Protein AF-A0A9E4LE82-F1 (afdb_monomer_lite)

Radius of gyration: 17.07 Å; chains: 1; bounding box: 48×41×33 Å

Structure (mmCIF, N/CA/C/O backbone):
data_AF-A0A9E4LE82-F1
#
_entry.id   AF-A0A9E4LE82-F1
#
loop_
_atom_site.group_PDB
_atom_site.id
_atom_site.type_symbol
_atom_site.label_atom_id
_atom_site.label_alt_id
_atom_site.label_comp_id
_atom_site.label_asym_id
_atom_site.label_entity_id
_atom_site.label_seq_id
_atom_site.pdbx_PDB_ins_code
_atom_site.Cartn_x
_atom_site.Cartn_y
_atom_site.Cartn_z
_atom_site.occupancy
_atom_site.B_iso_or_equiv
_atom_site.auth_seq_id
_atom_site.auth_comp_id
_atom_site.auth_asym_id
_atom_site.auth_atom_id
_atom_site.pdbx_PDB_model_num
ATOM 1 N N . MET A 1 1 ? -29.976 8.591 7.975 1.00 36.97 1 MET A N 1
ATOM 2 C CA . MET A 1 1 ? -28.559 8.488 8.385 1.00 36.97 1 MET A CA 1
ATOM 3 C C . MET A 1 1 ? -27.742 8.220 7.126 1.00 36.97 1 MET A C 1
ATOM 5 O O . MET A 1 1 ? -28.009 7.197 6.503 1.00 36.97 1 MET A O 1
ATOM 9 N N . PRO A 1 2 ? -26.855 9.126 6.679 1.00 35.91 2 PRO A N 1
ATOM 10 C CA . PRO A 1 2 ? -25.939 8.836 5.580 1.00 35.91 2 PRO A CA 1
ATOM 11 C C . PRO A 1 2 ? -24.792 7.939 6.080 1.00 35.91 2 PRO A C 1
ATOM 13 O O . PRO A 1 2 ? -24.395 8.034 7.240 1.00 35.91 2 PRO A O 1
ATOM 16 N N . LYS A 1 3 ? -24.314 7.019 5.234 1.00 44.75 3 LYS A N 1
ATOM 17 C CA . LYS A 1 3 ? -23.172 6.131 5.523 1.00 44.75 3 LYS A CA 1
ATOM 18 C C . LYS A 1 3 ? -21.841 6.898 5.380 1.00 44.75 3 LYS A C 1
ATOM 20 O O . LYS A 1 3 ? -21.819 7.879 4.638 1.00 44.75 3 LYS A O 1
ATOM 25 N N . PRO A 1 4 ? -20.751 6.469 6.044 1.00 45.22 4 PRO A N 1
ATOM 26 C CA . PRO A 1 4 ? -19.483 7.199 6.040 1.00 45.22 4 PRO A CA 1
ATOM 27 C C . PRO A 1 4 ? -18.848 7.233 4.641 1.00 45.22 4 PRO A C 1
ATOM 29 O O . PRO A 1 4 ? -18.800 6.205 3.970 1.00 45.22 4 PRO A O 1
ATOM 32 N N . GLY A 1 5 ? -18.363 8.414 4.242 1.00 46.94 5 GLY A N 1
ATOM 33 C CA . GLY A 1 5 ? -17.290 8.628 3.262 1.00 46.94 5 GLY A CA 1
ATOM 34 C C . GLY A 1 5 ? -17.470 7.995 1.883 1.00 46.94 5 GLY A C 1
ATOM 35 O O . GLY A 1 5 ? -16.810 7.013 1.557 1.00 46.94 5 GLY A O 1
ATOM 36 N N . SER A 1 6 ? -18.306 8.580 1.024 1.00 45.22 6 SER A N 1
ATOM 37 C CA . SER A 1 6 ? -18.280 8.228 -0.402 1.00 45.22 6 SER A CA 1
ATOM 38 C C . SER A 1 6 ? -17.079 8.896 -1.074 1.00 45.22 6 SER A C 1
ATOM 40 O O . SER A 1 6 ? -17.147 10.060 -1.463 1.00 45.22 6 SER A O 1
ATOM 42 N N . ILE A 1 7 ? -15.979 8.154 -1.219 1.00 51.41 7 ILE A N 1
ATOM 43 C CA . ILE A 1 7 ? -14.884 8.518 -2.126 1.00 51.41 7 ILE A CA 1
ATOM 44 C C . ILE A 1 7 ? -15.501 8.652 -3.526 1.00 51.41 7 ILE A C 1
ATOM 46 O O . ILE A 1 7 ? -16.136 7.717 -4.017 1.00 51.41 7 ILE A O 1
ATOM 50 N N . LYS A 1 8 ? -15.391 9.834 -4.145 1.00 47.22 8 LYS A N 1
ATOM 51 C CA . LYS A 1 8 ? -15.994 10.118 -5.457 1.00 47.22 8 LYS A CA 1
ATOM 52 C C . LYS A 1 8 ? -15.518 9.068 -6.471 1.00 47.22 8 LYS A C 1
ATOM 54 O O . LYS A 1 8 ? -14.323 8.971 -6.738 1.00 47.22 8 LYS A O 1
ATOM 59 N N . LYS A 1 9 ? -16.457 8.284 -7.020 1.00 43.72 9 LYS A N 1
ATOM 60 C CA . LYS A 1 9 ? -16.204 7.271 -8.057 1.00 43.72 9 LYS A CA 1
ATOM 61 C C . LYS A 1 9 ? -15.524 7.968 -9.246 1.00 43.72 9 LYS A C 1
ATOM 63 O O . LYS A 1 9 ? -16.136 8.836 -9.867 1.00 43.72 9 LYS A O 1
ATOM 68 N N . GLN A 1 10 ? -14.259 7.641 -9.518 1.00 51.50 10 GLN A N 1
ATOM 69 C CA . GLN A 1 10 ? -13.580 8.075 -10.743 1.00 51.50 10 GLN A CA 1
ATOM 70 C C . GLN A 1 10 ? -14.313 7.496 -11.974 1.00 51.50 10 GLN A C 1
ATOM 72 O O . GLN A 1 10 ? -14.986 6.468 -11.840 1.00 51.50 10 GLN A O 1
ATOM 77 N N . PRO A 1 11 ? -14.269 8.175 -13.139 1.00 43.19 11 PRO A N 1
ATOM 78 C CA . PRO A 1 11 ? -15.009 7.764 -14.335 1.00 43.19 11 PRO A CA 1
ATOM 79 C C . PRO A 1 11 ? -14.674 6.328 -14.757 1.00 43.19 11 PRO A C 1
ATOM 81 O O . PRO A 1 11 ? -13.578 5.844 -14.497 1.00 43.19 11 PRO A O 1
ATOM 84 N N . GLU A 1 12 ? -15.636 5.657 -15.403 1.00 53.88 12 GLU A N 1
ATOM 85 C CA . GLU A 1 12 ? -15.602 4.239 -15.806 1.00 53.88 12 GLU A CA 1
ATOM 86 C C . GLU A 1 12 ? -14.621 3.941 -16.959 1.00 53.88 12 GLU A C 1
ATOM 88 O O . GLU A 1 12 ? -14.953 3.263 -17.928 1.00 53.88 12 GLU A O 1
ATOM 93 N N . GLU A 1 13 ? -13.392 4.433 -16.868 1.00 52.69 13 GLU A N 1
ATOM 94 C CA . GLU A 1 13 ? -12.257 3.777 -17.502 1.00 52.69 13 GLU A CA 1
ATOM 95 C C . GLU A 1 13 ? -11.839 2.687 -16.517 1.00 52.69 13 GLU A C 1
ATOM 97 O O . GLU A 1 13 ? -11.508 2.984 -15.372 1.00 52.69 13 GLU A O 1
ATOM 102 N N . GLY A 1 14 ? -11.977 1.413 -16.898 1.00 51.28 14 GLY A N 1
ATOM 103 C CA . GLY A 1 14 ? -11.662 0.297 -16.005 1.00 51.28 14 GLY A CA 1
ATOM 104 C C . GLY A 1 14 ? -10.320 0.512 -15.305 1.00 51.28 14 GLY A C 1
ATOM 105 O O . GLY A 1 14 ? -9.389 1.017 -15.929 1.00 51.28 14 GLY A O 1
ATOM 106 N N . THR A 1 15 ? -10.240 0.151 -14.021 1.00 57.66 15 THR A N 1
ATOM 107 C CA . THR A 1 15 ? -9.048 0.257 -13.165 1.00 57.66 15 THR A CA 1
ATOM 108 C C . THR A 1 15 ? -7.926 -0.645 -13.696 1.00 57.66 15 THR A C 1
ATOM 110 O O . THR A 1 15 ? -7.625 -1.699 -13.143 1.00 57.66 15 THR A O 1
ATOM 113 N N . LEU A 1 16 ? -7.364 -0.284 -14.845 1.00 62.84 16 LEU A N 1
ATOM 114 C CA . LEU A 1 16 ? -6.324 -1.014 -15.545 1.00 62.84 16 LEU A CA 1
ATOM 115 C C . LEU A 1 16 ? -4.988 -0.439 -15.102 1.00 62.84 16 LEU A C 1
ATOM 117 O O . LEU A 1 16 ? -4.597 0.646 -15.524 1.00 62.84 16 LEU A O 1
ATOM 121 N N . VAL A 1 17 ? -4.286 -1.196 -14.267 1.00 75.31 17 VAL A N 1
ATOM 122 C CA . VAL A 1 17 ? -2.852 -1.002 -14.051 1.00 75.31 17 VAL A CA 1
ATOM 123 C C . VAL A 1 17 ? -2.161 -1.432 -15.343 1.00 75.31 17 VAL A C 1
ATOM 125 O O . VAL A 1 17 ? -2.355 -2.565 -15.799 1.00 75.31 17 VAL A O 1
ATOM 128 N N . ARG A 1 18 ? -1.412 -0.535 -15.992 1.00 79.94 18 ARG A N 1
ATOM 129 C CA . ARG A 1 18 ? -0.666 -0.912 -17.205 1.00 79.94 18 ARG A CA 1
ATOM 130 C C . ARG A 1 18 ? 0.460 -1.882 -16.845 1.00 79.94 18 ARG A C 1
ATOM 132 O O . ARG A 1 18 ? 0.943 -1.888 -15.722 1.00 79.94 18 ARG A O 1
ATOM 139 N N . ALA A 1 19 ? 0.939 -2.649 -17.826 1.00 77.38 19 ALA A N 1
ATOM 140 C CA . ALA A 1 19 ? 1.979 -3.668 -17.627 1.00 77.38 19 ALA A CA 1
ATOM 141 C C . ALA A 1 19 ? 3.277 -3.155 -16.960 1.00 77.38 19 ALA A C 1
ATOM 143 O O . ALA A 1 19 ? 3.993 -3.937 -16.351 1.00 77.38 19 ALA A O 1
ATOM 144 N N . ASN A 1 20 ? 3.557 -1.850 -17.046 1.00 84.12 20 ASN A N 1
ATOM 145 C CA . ASN A 1 20 ? 4.756 -1.218 -16.486 1.00 84.12 20 ASN A CA 1
ATOM 146 C C . ASN A 1 20 ? 4.449 -0.294 -15.289 1.00 84.12 20 ASN A C 1
ATOM 148 O O . ASN A 1 20 ? 5.247 0.584 -14.966 1.00 84.12 20 ASN A O 1
ATOM 152 N N . GLU A 1 21 ? 3.280 -0.436 -14.666 1.00 89.00 21 GLU A N 1
ATOM 153 C CA . GLU A 1 21 ? 2.855 0.358 -13.511 1.00 89.00 21 GLU A CA 1
ATOM 154 C C . GLU A 1 21 ? 2.769 -0.523 -12.258 1.00 89.00 21 GLU A C 1
ATOM 156 O O . GLU A 1 21 ? 2.449 -1.708 -12.325 1.00 89.00 21 GLU A O 1
ATOM 161 N N . ALA A 1 22 ? 3.054 0.073 -11.099 1.00 91.31 22 ALA A N 1
ATOM 162 C CA . ALA A 1 22 ? 2.867 -0.564 -9.801 1.00 91.31 22 ALA A CA 1
ATOM 163 C C . ALA A 1 22 ? 1.579 -0.053 -9.147 1.00 91.31 22 ALA A C 1
ATOM 165 O O . ALA A 1 22 ? 1.244 1.128 -9.271 1.00 91.31 22 ALA A O 1
ATOM 166 N N . ALA A 1 23 ? 0.880 -0.920 -8.417 1.00 92.94 23 ALA A N 1
ATOM 167 C CA . ALA A 1 23 ? -0.361 -0.561 -7.739 1.00 92.94 23 ALA A CA 1
ATOM 168 C C . ALA A 1 23 ? -0.542 -1.329 -6.432 1.00 92.94 23 ALA A C 1
ATOM 170 O O . ALA A 1 23 ? -0.386 -2.548 -6.389 1.00 92.94 23 ALA A O 1
ATOM 171 N N . LEU A 1 24 ? -0.941 -0.615 -5.381 1.00 93.62 24 LEU A N 1
ATOM 172 C CA . LEU A 1 24 ? -1.459 -1.221 -4.161 1.00 93.62 24 LEU A CA 1
ATOM 173 C C . LEU A 1 24 ? -2.982 -1.304 -4.278 1.00 93.62 24 LEU A C 1
ATOM 175 O O . LEU A 1 24 ? -3.652 -0.288 -4.466 1.00 93.62 24 LEU A O 1
ATOM 179 N N . VAL A 1 25 ? -3.516 -2.517 -4.203 1.00 91.94 25 VAL A N 1
ATOM 180 C CA . VAL A 1 25 ? -4.925 -2.825 -4.455 1.00 91.94 25 VAL A CA 1
ATOM 181 C C . VAL A 1 25 ? -5.524 -3.455 -3.208 1.00 91.94 25 VAL A C 1
ATOM 183 O O . VAL A 1 25 ? -4.912 -4.331 -2.606 1.00 91.94 25 VAL A O 1
ATOM 186 N N . VAL A 1 26 ? -6.736 -3.042 -2.849 1.00 90.75 26 VAL A N 1
ATOM 187 C CA . VAL A 1 26 ? -7.544 -3.694 -1.814 1.00 90.75 26 VAL A CA 1
ATOM 188 C C . VAL A 1 26 ? -8.621 -4.553 -2.479 1.00 90.75 26 VAL A C 1
ATOM 190 O O . VAL A 1 26 ? -9.312 -4.091 -3.391 1.00 90.75 26 VAL A O 1
ATOM 193 N N . GLY A 1 27 ? -8.712 -5.824 -2.091 1.00 87.62 27 GLY A N 1
ATOM 194 C CA . GLY A 1 27 ? -9.758 -6.743 -2.539 1.00 87.62 27 GLY A CA 1
ATOM 195 C C . GLY A 1 27 ? -11.107 -6.478 -1.867 1.00 87.62 27 GLY A C 1
ATOM 196 O O . GLY A 1 27 ? -11.206 -5.724 -0.902 1.00 87.62 27 GLY A O 1
ATOM 197 N N . GLU A 1 28 ? -12.170 -7.114 -2.369 1.00 88.50 28 GLU A N 1
ATOM 198 C CA . GLU A 1 28 ? -13.502 -7.053 -1.736 1.00 88.50 28 GLU A CA 1
ATOM 199 C C . GLU A 1 28 ? -13.528 -7.708 -0.344 1.00 88.50 28 GLU A C 1
ATOM 201 O O . GLU A 1 28 ? -14.373 -7.382 0.486 1.00 88.50 28 GLU A O 1
ATOM 206 N N . ASP A 1 29 ? -12.583 -8.609 -0.090 1.00 89.06 29 ASP A N 1
ATOM 207 C CA . ASP A 1 29 ? -12.286 -9.230 1.203 1.00 89.06 29 ASP A CA 1
ATOM 208 C C . ASP A 1 29 ? -11.535 -8.300 2.171 1.00 89.06 29 ASP A C 1
ATOM 210 O O . ASP A 1 29 ? -11.393 -8.627 3.348 1.00 89.06 29 ASP A O 1
ATOM 214 N N . GLY A 1 30 ? -11.087 -7.135 1.699 1.00 84.25 30 GLY A N 1
ATOM 215 C CA . GLY A 1 30 ? -10.268 -6.200 2.462 1.00 84.25 30 GLY A CA 1
ATOM 216 C C . GLY A 1 30 ? -8.775 -6.531 2.449 1.00 84.25 30 GLY A C 1
ATOM 217 O O . GLY A 1 30 ? -8.007 -5.814 3.089 1.00 84.25 30 GLY A O 1
ATOM 218 N N . GLU A 1 31 ? -8.337 -7.562 1.720 1.00 89.81 31 GLU A N 1
ATOM 219 C CA . GLU A 1 31 ? -6.919 -7.909 1.643 1.00 89.81 31 GLU A CA 1
ATOM 220 C C . GLU A 1 31 ? -6.159 -6.944 0.732 1.00 89.81 31 GLU A C 1
ATOM 222 O O . GLU A 1 31 ? -6.565 -6.651 -0.400 1.00 89.81 31 GLU A O 1
ATOM 227 N N . LEU A 1 32 ? -5.011 -6.469 1.216 1.00 92.88 32 LEU A N 1
ATOM 228 C CA . LEU A 1 32 ? -4.095 -5.654 0.432 1.00 92.88 32 LEU A CA 1
ATOM 229 C C . LEU A 1 32 ? -3.168 -6.539 -0.397 1.00 92.88 32 LEU A C 1
ATOM 231 O O . LEU A 1 32 ? -2.562 -7.488 0.094 1.00 92.88 32 LEU A O 1
ATOM 235 N N . ARG A 1 33 ? -3.016 -6.185 -1.669 1.00 92.81 33 ARG A N 1
ATOM 236 C CA . ARG A 1 33 ? -2.104 -6.832 -2.612 1.00 92.81 33 ARG A CA 1
ATOM 237 C C . ARG A 1 33 ? -1.313 -5.772 -3.350 1.00 92.81 33 ARG A C 1
ATOM 239 O O . ARG A 1 33 ? -1.869 -4.766 -3.787 1.00 92.81 33 ARG A O 1
ATOM 2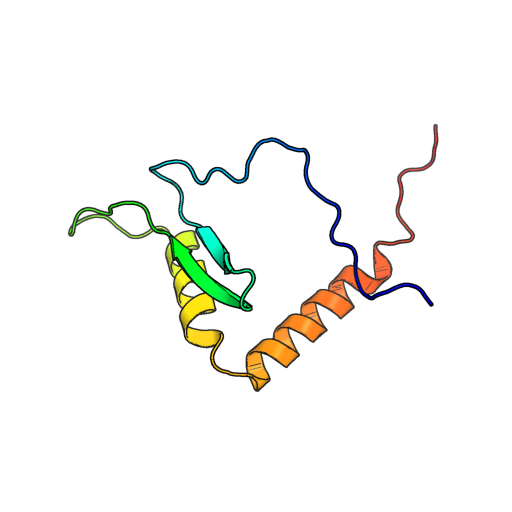46 N N . LEU A 1 34 ? -0.020 -6.014 -3.517 1.00 93.00 34 LEU A N 1
ATOM 247 C CA . LEU A 1 34 ? 0.845 -5.173 -4.329 1.00 93.00 34 LEU A CA 1
ATOM 248 C C . LEU A 1 34 ? 1.077 -5.840 -5.683 1.00 93.00 34 LEU A C 1
ATOM 250 O O . LEU A 1 34 ? 1.556 -6.969 -5.755 1.00 93.00 34 LEU A O 1
ATOM 254 N N . ILE A 1 35 ? 0.747 -5.117 -6.746 1.00 91.81 35 ILE A N 1
ATOM 255 C CA . ILE A 1 35 ? 1.097 -5.456 -8.122 1.00 91.81 35 ILE A CA 1
ATOM 256 C C . ILE A 1 35 ? 2.348 -4.654 -8.469 1.00 91.81 35 ILE A C 1
ATOM 258 O O . ILE A 1 35 ? 2.365 -3.431 -8.306 1.00 91.81 35 ILE A O 1
ATOM 262 N N . LEU A 1 36 ? 3.385 -5.341 -8.940 1.00 89.56 36 LEU A N 1
ATOM 263 C CA . LEU A 1 36 ? 4.613 -4.737 -9.444 1.00 89.56 36 LEU A CA 1
ATOM 264 C C . LEU A 1 36 ? 4.806 -5.149 -10.903 1.00 89.56 36 LEU A C 1
ATOM 266 O O . LEU A 1 36 ? 4.411 -6.259 -11.266 1.00 89.56 36 LEU A O 1
ATOM 270 N N . PRO A 1 37 ? 5.408 -4.285 -11.731 1.00 86.69 37 PRO A N 1
ATOM 271 C CA . PRO A 1 37 ? 5.906 -4.712 -13.025 1.00 86.69 37 PRO A CA 1
ATOM 272 C C . PRO A 1 37 ? 7.080 -5.682 -12.837 1.00 86.69 37 PRO A C 1
ATOM 274 O O . PRO A 1 37 ? 7.723 -5.703 -11.783 1.00 86.69 37 PRO A O 1
ATOM 277 N N . ASP A 1 38 ? 7.376 -6.457 -13.876 1.00 85.06 38 ASP A N 1
ATOM 278 C CA . ASP A 1 38 ? 8.533 -7.350 -13.891 1.00 85.06 38 ASP A CA 1
ATOM 279 C C . ASP A 1 38 ? 9.821 -6.516 -13.955 1.00 85.06 38 ASP A C 1
ATOM 281 O O . ASP A 1 38 ? 10.274 -6.093 -15.021 1.00 85.06 38 ASP A O 1
ATOM 285 N N . TYR A 1 39 ? 10.397 -6.235 -12.788 1.00 83.00 39 TYR A N 1
ATOM 286 C CA . TYR A 1 39 ? 11.729 -5.658 -12.693 1.00 83.00 39 TYR A CA 1
ATOM 287 C C . TYR A 1 39 ? 12.761 -6.761 -12.950 1.00 83.00 39 TYR A C 1
ATOM 289 O O . TYR A 1 39 ? 12.770 -7.772 -12.255 1.00 83.00 39 TYR A O 1
ATOM 297 N N . GLU A 1 40 ? 13.633 -6.575 -13.942 1.00 83.56 40 GLU A N 1
ATOM 298 C CA . GLU A 1 40 ? 14.855 -7.380 -14.064 1.00 83.56 40 GLU A CA 1
ATOM 299 C C . GLU A 1 40 ? 15.731 -7.220 -12.806 1.00 83.56 40 GLU A C 1
ATOM 301 O O . GLU A 1 40 ? 15.703 -6.166 -12.169 1.00 83.56 40 GLU A O 1
ATOM 306 N N . ASP A 1 41 ? 16.521 -8.243 -12.462 1.00 77.62 41 ASP A N 1
ATOM 307 C CA . ASP A 1 41 ? 17.280 -8.315 -11.198 1.00 77.62 41 ASP A CA 1
ATOM 308 C C . ASP A 1 41 ? 18.236 -7.125 -10.963 1.00 77.62 41 ASP A C 1
ATOM 310 O O . ASP A 1 41 ? 18.521 -6.775 -9.818 1.00 77.62 41 ASP A O 1
ATOM 314 N N . ASP A 1 42 ? 18.701 -6.483 -12.039 1.00 82.12 42 ASP A N 1
ATOM 315 C CA . ASP A 1 42 ? 19.634 -5.349 -12.001 1.00 82.12 42 ASP A CA 1
ATOM 316 C C . ASP A 1 42 ? 18.935 -3.974 -12.045 1.00 82.12 42 ASP A C 1
ATOM 318 O O . ASP A 1 42 ? 19.603 -2.936 -12.019 1.00 82.12 42 ASP A O 1
ATOM 322 N N . ASN A 1 43 ? 17.601 -3.931 -12.132 1.00 82.88 43 ASN A N 1
ATOM 323 C CA . ASN A 1 43 ? 16.865 -2.672 -12.202 1.00 82.88 43 ASN A CA 1
ATOM 324 C C . ASN A 1 43 ? 16.688 -2.039 -10.819 1.00 82.88 43 ASN A C 1
ATOM 326 O O . ASN A 1 43 ? 16.190 -2.659 -9.879 1.00 82.88 43 ASN A O 1
ATOM 330 N N . ASP A 1 44 ? 16.981 -0.742 -10.732 1.00 85.88 44 ASP A N 1
ATOM 331 C CA . ASP A 1 44 ? 16.604 0.059 -9.574 1.00 85.88 44 ASP A CA 1
ATOM 332 C C . ASP A 1 44 ? 15.074 0.103 -9.439 1.00 85.88 44 ASP A C 1
ATOM 334 O O . ASP A 1 44 ? 14.356 0.541 -10.345 1.00 85.88 44 ASP A O 1
ATOM 338 N N . ILE A 1 45 ? 14.561 -0.310 -8.277 1.00 88.38 45 ILE A N 1
ATOM 339 C CA . ILE A 1 45 ? 13.129 -0.228 -7.983 1.00 88.38 45 ILE A CA 1
ATOM 340 C C . ILE A 1 45 ? 12.769 1.245 -7.727 1.00 88.38 45 ILE A C 1
ATOM 342 O O . ILE A 1 45 ? 13.330 1.866 -6.816 1.00 88.38 45 ILE A O 1
ATOM 346 N N . PRO A 1 46 ? 11.804 1.826 -8.465 1.00 91.25 46 PRO A N 1
ATOM 347 C CA . PRO A 1 46 ? 11.389 3.204 -8.253 1.00 91.25 46 PRO A CA 1
ATOM 348 C C . PRO A 1 46 ? 10.934 3.451 -6.813 1.00 91.25 46 PRO A C 1
ATOM 350 O O . PRO A 1 46 ? 10.192 2.656 -6.232 1.00 91.25 46 PRO A O 1
ATOM 353 N N . GLN A 1 47 ? 11.287 4.613 -6.259 1.00 94.25 47 GLN A N 1
ATOM 354 C CA . GLN A 1 47 ? 10.939 4.977 -4.880 1.00 94.25 47 GLN A CA 1
ATOM 355 C C . GLN A 1 47 ? 9.430 4.881 -4.595 1.00 94.25 47 GLN A C 1
ATOM 357 O O . GLN A 1 47 ? 9.032 4.488 -3.502 1.00 94.25 47 GLN A O 1
ATOM 362 N N . GLY A 1 48 ? 8.584 5.202 -5.579 1.00 93.88 48 GLY A N 1
ATOM 363 C CA . GLY A 1 48 ? 7.134 5.053 -5.456 1.00 93.88 48 GLY A CA 1
ATOM 364 C C . GLY A 1 48 ? 6.698 3.599 -5.244 1.00 93.88 48 GLY A C 1
ATOM 365 O O . GLY A 1 48 ? 5.866 3.338 -4.383 1.00 93.88 48 GLY A O 1
ATOM 366 N N . ALA A 1 49 ? 7.301 2.643 -5.953 1.00 92.06 49 ALA A N 1
ATOM 367 C CA . ALA A 1 49 ? 7.014 1.221 -5.770 1.00 92.06 49 ALA A CA 1
ATOM 368 C C . ALA A 1 49 ? 7.500 0.718 -4.399 1.00 92.06 49 ALA A C 1
ATOM 370 O O . ALA A 1 49 ? 6.776 -0.009 -3.719 1.00 92.06 49 ALA A O 1
ATOM 371 N N . LEU A 1 50 ? 8.671 1.185 -3.944 1.00 93.88 50 LEU A N 1
ATOM 372 C CA . LEU A 1 50 ? 9.168 0.909 -2.590 1.00 93.88 50 LEU A CA 1
ATOM 373 C C . LEU A 1 50 ? 8.227 1.455 -1.507 1.00 93.88 50 LEU A C 1
ATOM 375 O O . LEU A 1 50 ? 8.001 0.787 -0.500 1.00 93.88 50 LEU A O 1
ATOM 379 N N . LEU A 1 51 ? 7.646 2.640 -1.714 1.00 95.88 51 LEU A N 1
ATOM 380 C CA . LEU A 1 51 ? 6.656 3.207 -0.800 1.00 95.88 51 LEU A CA 1
ATOM 381 C C . LEU A 1 51 ? 5.401 2.328 -0.717 1.00 95.88 51 LEU A C 1
ATOM 383 O O . LEU A 1 51 ? 4.936 2.047 0.384 1.00 95.88 51 LEU A O 1
ATOM 387 N N . LEU A 1 52 ? 4.872 1.863 -1.853 1.00 95.69 52 LEU A N 1
ATOM 388 C CA . LEU A 1 52 ? 3.710 0.966 -1.865 1.00 95.69 52 LEU A CA 1
ATOM 389 C C . LEU A 1 52 ? 4.004 -0.360 -1.146 1.00 95.69 52 LEU A C 1
ATOM 391 O O . LEU A 1 52 ? 3.171 -0.833 -0.374 1.00 95.69 52 LEU A O 1
ATOM 395 N N . ALA A 1 53 ? 5.199 -0.926 -1.338 1.00 94.19 53 ALA A N 1
ATOM 396 C CA . ALA A 1 53 ? 5.648 -2.110 -0.606 1.00 94.19 53 ALA A CA 1
ATOM 397 C C . ALA A 1 53 ? 5.763 -1.855 0.902 1.00 94.19 53 ALA A C 1
ATOM 399 O O . ALA A 1 53 ? 5.308 -2.672 1.700 1.00 94.19 53 ALA A O 1
ATOM 400 N N . ALA A 1 54 ? 6.307 -0.704 1.303 1.00 95.56 54 ALA A N 1
ATOM 401 C CA . ALA A 1 54 ? 6.386 -0.325 2.709 1.00 95.56 54 ALA A CA 1
ATOM 402 C C . ALA A 1 54 ? 4.993 -0.188 3.347 1.00 95.56 54 ALA A C 1
ATOM 404 O O . ALA A 1 54 ? 4.800 -0.624 4.480 1.00 95.56 54 ALA A O 1
ATOM 405 N N . VAL A 1 55 ? 4.021 0.372 2.619 1.00 95.00 55 VAL A N 1
ATOM 406 C CA . VAL A 1 55 ? 2.621 0.440 3.065 1.00 95.00 55 VAL A CA 1
ATOM 407 C C . VAL A 1 55 ? 2.035 -0.961 3.227 1.00 95.00 55 VAL A C 1
ATOM 409 O O . VAL A 1 55 ? 1.441 -1.227 4.267 1.00 95.00 55 VAL A O 1
ATOM 412 N N . LEU A 1 56 ? 2.237 -1.863 2.257 1.00 95.44 56 LEU A N 1
ATOM 413 C CA . LEU A 1 56 ? 1.752 -3.245 2.346 1.00 95.44 56 LEU A CA 1
ATOM 414 C C . LEU A 1 56 ? 2.288 -3.954 3.598 1.00 95.44 56 LEU A C 1
ATOM 416 O O . LEU A 1 56 ? 1.505 -4.508 4.359 1.00 95.44 56 LEU A O 1
ATOM 420 N N . VAL A 1 57 ? 3.603 -3.895 3.836 1.00 94.56 57 VAL A N 1
ATOM 421 C CA . VAL A 1 57 ? 4.245 -4.538 5.000 1.00 94.56 57 VAL A CA 1
ATOM 422 C C . VAL A 1 57 ? 3.720 -3.974 6.319 1.00 94.56 57 VAL A C 1
ATOM 424 O O . VAL A 1 57 ? 3.596 -4.693 7.305 1.00 94.56 57 VAL A O 1
ATOM 427 N N . ARG A 1 58 ? 3.424 -2.674 6.360 1.00 94.94 58 ARG A N 1
ATOM 428 C CA . ARG A 1 58 ? 2.982 -2.006 7.585 1.00 94.94 58 ARG A CA 1
ATOM 429 C C . ARG A 1 58 ? 1.484 -2.148 7.848 1.00 94.94 58 ARG A C 1
ATOM 431 O O . ARG A 1 58 ? 1.047 -1.896 8.965 1.00 94.94 58 ARG A O 1
ATOM 438 N N . ALA A 1 59 ? 0.708 -2.579 6.858 1.00 91.31 59 ALA A N 1
ATOM 439 C CA . ALA A 1 59 ? -0.738 -2.724 6.965 1.00 91.31 59 ALA A CA 1
ATOM 440 C C . ALA A 1 59 ? -1.205 -3.920 7.822 1.00 91.31 59 ALA A C 1
ATOM 442 O O . ALA A 1 59 ? -2.403 -4.161 7.918 1.00 91.31 59 ALA A O 1
ATOM 443 N N . GLU A 1 60 ? -0.294 -4.646 8.469 1.00 89.12 60 GLU A N 1
ATOM 444 C CA . GLU A 1 60 ? -0.623 -5.618 9.524 1.00 89.12 60 GLU A CA 1
ATOM 445 C C . GLU A 1 60 ? -0.668 -4.973 10.925 1.00 89.12 60 GLU A C 1
ATOM 447 O O . GLU A 1 60 ? -1.174 -5.568 11.876 1.00 89.12 60 GLU A O 1
ATOM 452 N N . ASP A 1 61 ? -0.153 -3.747 11.073 1.00 95.25 61 ASP A N 1
ATOM 453 C CA . ASP A 1 61 ? -0.162 -3.000 12.331 1.00 95.25 61 ASP A CA 1
ATOM 454 C C . ASP A 1 61 ? -1.452 -2.174 12.454 1.00 95.25 61 ASP A C 1
ATOM 456 O O . ASP A 1 61 ? -1.573 -1.073 11.908 1.00 95.25 61 ASP A O 1
ATOM 460 N N . GLU A 1 62 ? -2.424 -2.698 13.206 1.00 93.19 62 GLU A N 1
ATOM 461 C CA . GLU A 1 62 ? -3.709 -2.032 13.459 1.00 93.19 62 GLU A CA 1
ATOM 462 C C . GLU A 1 62 ? -3.552 -0.631 14.074 1.00 93.19 62 GLU A C 1
ATOM 464 O O . GLU A 1 62 ? -4.343 0.269 13.784 1.00 93.19 62 GLU A O 1
ATOM 469 N N . GLY A 1 63 ? -2.540 -0.418 14.921 1.00 96.12 63 GLY A N 1
ATOM 470 C CA . GLY A 1 63 ? -2.287 0.881 15.544 1.00 96.12 63 GLY A CA 1
ATOM 471 C C . GLY A 1 63 ? -1.880 1.917 14.504 1.00 96.12 63 GLY A C 1
ATOM 472 O O . GLY A 1 63 ? -2.452 3.008 14.451 1.00 96.12 63 GLY A O 1
ATOM 473 N N . TRP A 1 64 ? -0.953 1.535 13.627 1.00 95.06 64 TRP A N 1
ATOM 474 C CA . TRP A 1 64 ? -0.523 2.377 12.517 1.00 95.06 64 TRP A CA 1
ATOM 475 C C . TRP A 1 64 ? -1.657 2.654 11.520 1.00 95.06 64 TRP A C 1
ATOM 477 O O . TRP A 1 64 ? -1.836 3.801 11.106 1.00 95.06 64 TRP A O 1
ATOM 487 N N . ILE A 1 65 ? -2.462 1.644 11.169 1.00 93.69 65 ILE A N 1
ATOM 488 C CA . ILE A 1 65 ? -3.617 1.815 10.269 1.00 93.69 65 ILE A CA 1
ATOM 489 C C . ILE A 1 65 ? -4.598 2.846 10.833 1.00 93.69 65 ILE A C 1
ATOM 491 O O . ILE A 1 65 ? -5.037 3.744 10.108 1.00 93.69 65 ILE A O 1
ATOM 495 N N . ASN A 1 66 ? -4.929 2.735 12.122 1.00 95.06 66 ASN A N 1
ATOM 496 C CA . ASN A 1 66 ? -5.847 3.655 12.787 1.00 95.06 66 ASN A CA 1
ATOM 497 C C . ASN A 1 66 ? -5.293 5.085 12.816 1.00 95.06 66 ASN A C 1
ATOM 499 O O . ASN A 1 66 ? -6.024 6.026 12.505 1.00 95.06 66 ASN A O 1
ATOM 503 N N . GLU A 1 67 ? -4.006 5.251 13.130 1.00 95.75 67 GLU A N 1
ATOM 504 C CA . GLU A 1 67 ? -3.334 6.554 13.135 1.00 95.75 6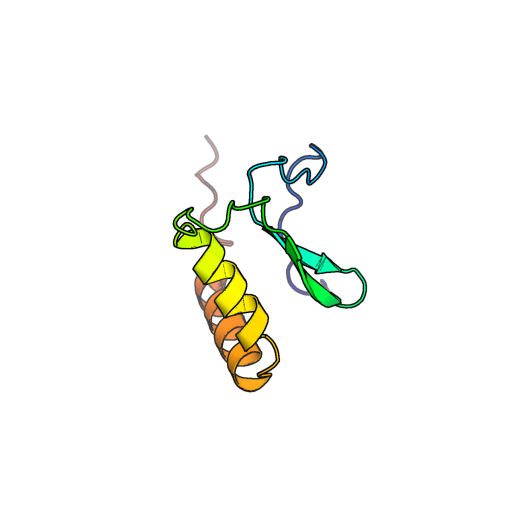7 GLU A CA 1
ATOM 505 C C . GLU A 1 67 ? -3.365 7.213 11.749 1.00 95.75 67 GLU A C 1
ATOM 507 O O . GLU A 1 67 ? -3.789 8.362 11.612 1.00 95.75 67 GLU A O 1
ATOM 512 N N . MET A 1 68 ? -2.970 6.482 10.703 1.00 93.56 68 MET A N 1
ATOM 513 C CA . MET A 1 68 ? -2.932 7.019 9.339 1.00 93.56 68 MET A CA 1
ATOM 514 C C . MET A 1 68 ? -4.329 7.310 8.790 1.00 93.56 68 MET A C 1
ATOM 516 O O . MET A 1 68 ? -4.524 8.315 8.105 1.00 93.56 68 MET A O 1
ATOM 520 N N . SER A 1 69 ? -5.313 6.468 9.112 1.00 90.69 69 SER A N 1
ATOM 521 C CA . SER A 1 69 ? -6.707 6.694 8.722 1.00 90.69 69 SER A CA 1
ATOM 522 C C . SER A 1 69 ? -7.270 7.942 9.396 1.00 90.69 69 SER A C 1
ATOM 524 O O . SER A 1 69 ? -7.903 8.758 8.728 1.00 90.69 69 SER A O 1
ATOM 526 N N . ALA A 1 70 ? -7.005 8.131 10.693 1.00 92.38 70 ALA A N 1
ATOM 527 C CA . ALA A 1 70 ? -7.409 9.332 11.418 1.00 92.38 70 ALA A CA 1
ATOM 528 C C . ALA A 1 70 ? -6.748 10.589 10.836 1.00 92.38 70 ALA A C 1
ATOM 530 O O . ALA A 1 70 ? -7.448 11.557 10.552 1.00 92.38 70 ALA A O 1
ATOM 531 N N . PHE A 1 71 ? -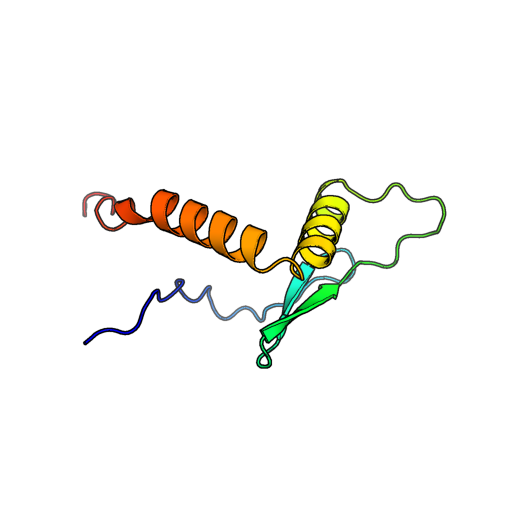5.438 10.541 10.573 1.00 90.75 71 PHE A N 1
ATOM 532 C CA . PHE A 1 71 ? -4.702 11.634 9.933 1.00 90.75 71 PHE A CA 1
ATOM 533 C C . PHE A 1 71 ? -5.299 12.022 8.572 1.00 90.75 71 PHE A C 1
ATOM 535 O O . PHE A 1 71 ? -5.492 13.206 8.294 1.00 90.75 71 PHE A O 1
ATOM 542 N N . LEU A 1 72 ? -5.608 11.039 7.717 1.00 87.38 72 LEU A N 1
ATOM 543 C CA . LEU A 1 72 ? -6.225 11.297 6.414 1.00 87.38 72 LEU A CA 1
ATOM 544 C C . LEU A 1 72 ? -7.620 11.910 6.568 1.00 87.38 72 LEU A C 1
ATOM 546 O O . LEU A 1 72 ? -7.925 12.894 5.900 1.00 87.38 72 LEU A O 1
ATOM 550 N N . LEU A 1 73 ? -8.457 11.359 7.449 1.00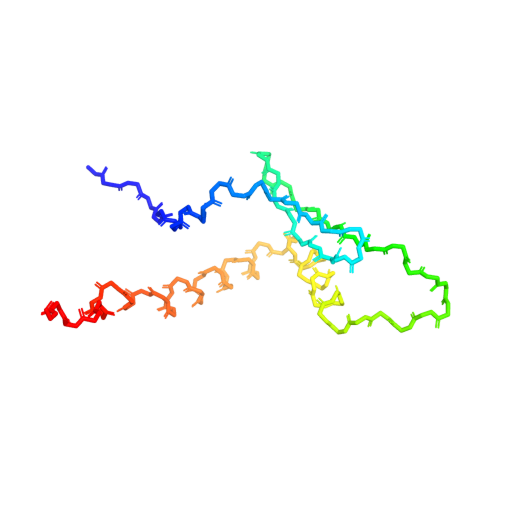 88.06 73 LEU A N 1
ATOM 551 C CA . LEU A 1 73 ? -9.806 11.874 7.677 1.00 88.06 73 LEU A CA 1
ATOM 552 C C . LEU A 1 73 ? -9.790 13.297 8.240 1.00 88.06 73 LEU A C 1
ATOM 554 O O . LEU A 1 73 ? -10.565 14.120 7.773 1.00 88.06 73 LEU A O 1
ATOM 558 N N . GLU A 1 74 ? -8.898 13.602 9.182 1.00 88.94 74 GLU A N 1
ATOM 559 C CA . GLU A 1 74 ? -8.717 14.955 9.720 1.00 88.94 74 GLU A CA 1
ATOM 560 C C . GLU A 1 74 ? -8.259 15.926 8.629 1.00 88.94 74 GLU A C 1
ATOM 562 O O . GLU A 1 74 ? -8.827 17.003 8.470 1.00 88.94 74 GLU A O 1
ATOM 567 N N . ARG A 1 75 ? -7.277 15.521 7.816 1.00 84.56 75 ARG A N 1
ATOM 568 C CA . ARG A 1 75 ? -6.744 16.352 6.734 1.00 84.56 75 ARG A CA 1
ATOM 569 C C . ARG A 1 75 ? -7.793 16.735 5.689 1.00 84.56 75 ARG A C 1
ATOM 571 O O . ARG A 1 75 ? -7.683 17.810 5.108 1.00 84.56 75 ARG A O 1
ATOM 578 N N . TYR A 1 76 ? -8.752 15.854 5.423 1.00 79.50 76 TYR A N 1
ATOM 579 C CA . TYR A 1 76 ? -9.783 16.047 4.401 1.00 79.50 76 TYR A CA 1
ATOM 580 C C . TYR A 1 76 ? -11.171 16.343 4.986 1.00 79.50 76 TYR A C 1
ATOM 582 O O . TYR A 1 76 ? -12.150 16.36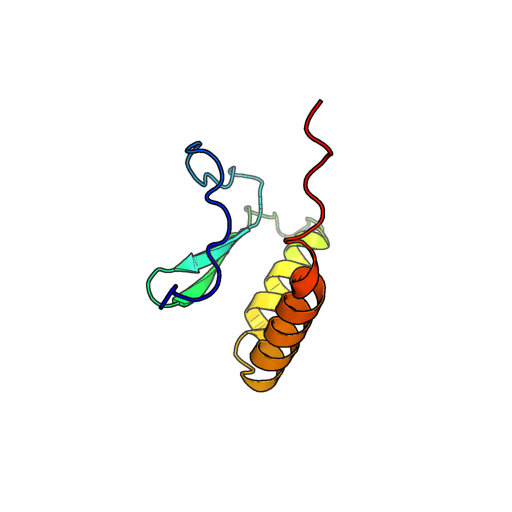6 4.241 1.00 79.50 76 TYR A O 1
ATOM 590 N N . ALA A 1 77 ? -11.273 16.593 6.295 1.00 73.19 77 ALA A N 1
ATOM 591 C CA . ALA A 1 77 ? -12.535 16.928 6.953 1.00 73.19 77 ALA A CA 1
ATOM 592 C C . ALA A 1 77 ? -13.109 18.290 6.503 1.00 73.19 77 ALA A C 1
ATOM 594 O O . ALA A 1 77 ? -14.322 18.474 6.565 1.00 73.19 77 ALA A O 1
ATOM 595 N N . ASP A 1 78 ? -12.268 19.203 6.000 1.00 62.31 78 ASP A N 1
ATOM 596 C CA . ASP A 1 78 ? -12.646 20.585 5.654 1.00 62.31 78 ASP A CA 1
ATOM 597 C C . ASP A 1 78 ? -12.894 20.824 4.143 1.00 62.31 78 ASP A C 1
ATOM 599 O O . ASP A 1 78 ? -13.304 21.913 3.736 1.00 62.31 78 ASP A O 1
ATOM 603 N N . ASP A 1 79 ? -12.697 19.818 3.282 1.00 55.94 79 ASP A N 1
ATOM 604 C CA . ASP A 1 79 ? -12.802 19.968 1.816 1.00 55.94 79 ASP A CA 1
ATOM 605 C C . ASP A 1 79 ? -14.257 19.978 1.278 1.00 55.94 79 ASP A C 1
ATOM 607 O O . ASP A 1 79 ? -14.473 20.096 0.067 1.00 55.94 79 ASP A O 1
ATOM 611 N N . GLU A 1 80 ? -15.282 19.901 2.140 1.00 53.62 80 GLU A N 1
ATOM 612 C CA . GLU A 1 80 ? -16.692 20.030 1.722 1.00 53.62 80 GLU A CA 1
ATOM 613 C C . GLU A 1 80 ? -17.151 21.489 1.481 1.00 53.62 80 GLU A C 1
ATOM 615 O O . GLU A 1 80 ? -18.187 21.680 0.843 1.00 53.62 80 GLU A O 1
ATOM 620 N N . GLU A 1 81 ? -16.394 22.523 1.887 1.00 52.03 81 GLU A N 1
ATOM 621 C CA . GLU A 1 81 ? -16.831 23.935 1.751 1.00 52.03 81 GLU A CA 1
ATOM 622 C C . GLU A 1 81 ? -16.138 24.738 0.624 1.00 52.03 81 GLU A C 1
ATOM 624 O O . GLU A 1 81 ? -16.552 25.852 0.309 1.00 52.03 81 GLU A O 1
ATOM 629 N N . SER A 1 82 ? -15.142 24.181 -0.076 1.00 49.66 82 SER A N 1
ATOM 630 C CA . SER A 1 82 ? -14.425 24.881 -1.164 1.00 49.66 82 SER A CA 1
ATOM 631 C C . SER A 1 82 ? -14.726 24.313 -2.556 1.00 49.66 82 SER A C 1
ATOM 633 O O . SER A 1 82 ? -13.833 23.930 -3.311 1.00 49.66 82 SER A O 1
ATOM 635 N N . GLY A 1 83 ? -16.005 24.277 -2.938 1.00 53.72 83 GLY A N 1
ATOM 636 C CA . GLY A 1 83 ? -16.360 24.264 -4.361 1.00 53.72 83 GLY A CA 1
ATOM 637 C C . GLY A 1 83 ? -16.002 25.617 -4.997 1.00 53.72 83 GLY A C 1
ATOM 638 O O . GLY A 1 83 ? -16.155 26.644 -4.331 1.00 53.72 83 GLY A O 1
ATOM 639 N N . PRO A 1 84 ? -15.523 25.680 -6.258 1.00 46.66 84 PRO A N 1
ATOM 640 C CA . PRO A 1 84 ? -15.305 26.971 -6.905 1.00 46.66 84 PRO A CA 1
ATOM 641 C C . PRO A 1 84 ? -16.635 27.744 -6.951 1.00 46.66 84 PRO A C 1
ATOM 643 O O . PRO A 1 84 ? -17.689 27.113 -7.099 1.00 46.66 84 PRO A O 1
ATOM 646 N N . PRO A 1 85 ? -16.624 29.087 -6.825 1.00 42.16 85 PRO A N 1
ATOM 647 C CA . PRO A 1 85 ? -17.846 29.865 -6.955 1.00 42.16 85 PRO A CA 1
ATOM 648 C C . PRO A 1 85 ? -18.465 29.561 -8.319 1.00 42.16 85 PRO A C 1
ATOM 650 O O . PRO A 1 85 ? -17.787 29.652 -9.343 1.00 42.16 85 PRO A O 1
ATOM 653 N N . LEU A 1 86 ? -19.739 29.164 -8.312 1.00 49.62 86 LEU A N 1
ATOM 654 C CA . LEU A 1 86 ? -20.533 29.012 -9.526 1.00 49.62 86 LEU A CA 1
ATOM 655 C C . LEU A 1 86 ? -20.504 30.359 -10.265 1.00 49.62 86 LEU A C 1
ATOM 657 O O . LEU A 1 86 ? -21.052 31.343 -9.765 1.00 49.62 86 LEU A O 1
ATOM 661 N N . GLN A 1 87 ? -19.804 30.400 -11.400 1.00 48.28 87 GLN A N 1
ATOM 662 C CA . GLN A 1 87 ? -19.896 31.478 -12.386 1.00 48.28 87 GLN A CA 1
ATOM 663 C C . GLN A 1 87 ? -21.008 31.171 -13.382 1.00 48.28 87 GLN A C 1
ATOM 66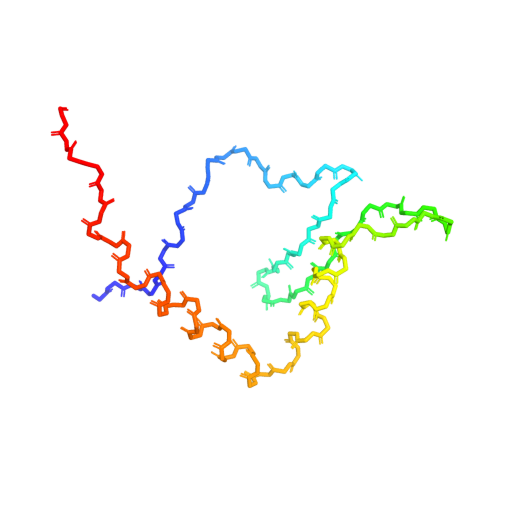5 O O . GLN A 1 87 ? -21.138 29.985 -13.767 1.00 48.28 87 GLN A O 1
#

Secondary structure (DSSP, 8-state):
-PPS-------SS-----TT--EEEE-TTS-EEEE-----TTSPPPHHHHHHHHHHHHTT-HHHHHHHHHHHHHHTTTTTS-PPP--

Sequence (87 aa):
MPKPGSIKKQPEEGTLVRANEAALVVGEDGELRLILPDYEDDNDIPQGALLLAAVLVRAEDEGWINEMSAFLLERYADDEESGPPLQ

pLDDT: mean 77.53, std 19.28, range [35.91, 96.12]

Foldseek 3Di:
DDDPDDPPDDDPPPPDQPLQHWDWDADPVRQTDIDHHDDDPPDDDDPVSVVSVVCNVCVVPPVVVVVVVVVVCVVCVPVPPDDPPDD